Protein AF-A0A956Z2C8-F1 (afdb_monomer)

Solvent-accessible surface area (backbone atoms only — not comparable to full-atom values): 9115 Å² total; per-residue (Å²): 106,68,45,38,51,42,49,76,73,67,53,80,73,88,39,75,45,80,40,77,69,93,80,83,68,52,73,68,60,51,41,75,34,57,30,78,44,77,46,60,52,92,66,58,71,70,61,55,52,52,53,48,28,70,75,67,70,53,80,81,80,63,79,76,74,70,90,76,84,80,88,79,87,82,64,72,99,59,78,72,42,76,71,57,69,71,58,48,50,51,48,44,52,26,51,75,71,65,38,58,71,62,33,51,54,50,41,53,50,46,40,75,73,39,69,64,31,41,67,43,41,51,53,55,45,56,35,54,80,68,64,36,56,70,59,49,48,50,54,62,57,70,66,65,74,83,131

Secondary structure (DSSP, 8-state):
-HHHHHHHTT--S--EEEE--SSS--HHHHHTTT-SEEEESS--HHHHHHHHHHHHT------------S----S-SS--PPPPHHHHHHHHHHHHHT-HHHHHHHHHHHHHH-GGGHHHHHHHHHHHHTT-HHHHHHHHHHT----

Sequence (147 aa):
RVCRTLREEGIGTPILMLTAKQGEYDEAEALDTGADDFLSKPFRQEELLKLLRARLGLELVYASNAAGSPASDNAPDGEIVVPPGAELAILRELAQRGDLRNLLAQVERLERADERYTTFTARLRDLAERFQLKKINELLAGVSSPS

Nearest PDB structures (foldseek):
  8gc6-assembly1_A  TM=7.572E-01  e=2.238E-02  Pseudomonas aeruginosa
  1dbw-assembly2_B  TM=7.645E-01  e=2.345E-01  Sinorhizobium meliloti
  1ys7-assembly1_B  TM=7.181E-01  e=3.123E-01  Mycobacterium tuberculosis
  5u8m-assembly1_B  TM=7.140E-01  e=2.191E+00  Streptococcus pneumoniae Hungary19A-6
  4l4u-assembly1_A-2  TM=4.202E-01  e=8.273E-01  Aquifex aeolicus VF5

Radius of gyration: 21.38 Å; Cα contacts (8 Å, |Δi|>4): 116; chains: 1; bounding box: 46×37×56 Å

Mean predicted aligned error: 16.33 Å

pLDDT: mean 74.55, std 16.69, range [30.34, 92.81]

Foldseek 3Di:
DVLQVCVVVVNPDAAEAEEADPPDQDQVNVVVSNHPYYDYPPDDPVVVVVVCCVRVVDDPPDVDPDPDDDDDDPQPPADQDDDDPVLLVVLLVCLVVLVLVVNLVSLVVVCVVDVSNVSVSVVLVVCSVVSVSVVNNVSSVVCPDDD

Structure (mmCIF, N/CA/C/O backbone):
data_AF-A0A956Z2C8-F1
#
_entry.id   AF-A0A956Z2C8-F1
#
loop_
_atom_site.group_PDB
_atom_site.id
_atom_site.type_symbol
_atom_site.label_atom_id
_ato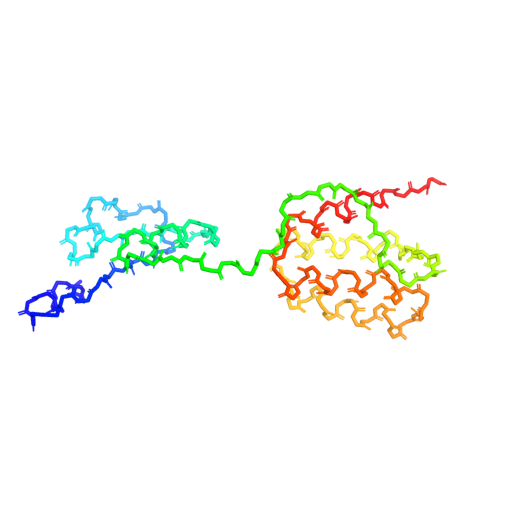m_site.label_alt_id
_atom_site.label_comp_id
_atom_site.label_asym_id
_atom_site.label_entity_id
_atom_site.label_seq_id
_atom_site.pdbx_PDB_ins_code
_atom_site.Cartn_x
_atom_site.Cartn_y
_atom_site.Cartn_z
_atom_site.occupancy
_atom_site.B_iso_or_equiv
_atom_site.auth_seq_id
_atom_site.auth_comp_id
_atom_site.auth_asym_id
_atom_site.auth_atom_id
_atom_site.pdbx_PDB_model_num
ATOM 1 N N . ARG A 1 1 ? -4.205 12.972 24.328 1.00 70.38 1 ARG A N 1
ATOM 2 C CA . ARG A 1 1 ? -5.425 13.657 24.838 1.00 70.38 1 ARG A CA 1
ATOM 3 C C . ARG A 1 1 ? -6.655 13.377 23.975 1.00 70.38 1 ARG A C 1
ATOM 5 O O . ARG A 1 1 ? -7.690 13.143 24.563 1.00 70.38 1 ARG A O 1
ATOM 12 N N . VAL A 1 2 ? -6.542 13.311 22.640 1.00 83.25 2 VAL A N 1
ATOM 13 C CA . VAL A 1 2 ? -7.683 13.036 21.737 1.00 83.25 2 VAL A CA 1
ATOM 14 C C . VAL A 1 2 ? -8.455 11.754 22.092 1.00 83.25 2 VAL A C 1
ATOM 16 O O . VAL A 1 2 ? -9.651 11.841 22.328 1.00 83.25 2 VAL A O 1
ATOM 19 N N . CYS A 1 3 ? -7.798 10.590 22.196 1.00 85.81 3 CYS A N 1
ATOM 20 C CA . CYS A 1 3 ? -8.502 9.322 22.459 1.00 85.81 3 CYS A CA 1
ATOM 21 C C . CYS A 1 3 ? -9.278 9.354 23.785 1.00 85.81 3 CYS A C 1
ATOM 23 O O . CYS A 1 3 ? -10.449 8.997 23.828 1.00 85.81 3 CYS A O 1
ATOM 25 N N . ARG A 1 4 ? -8.646 9.868 24.846 1.00 86.00 4 ARG A N 1
ATOM 26 C CA . ARG A 1 4 ? -9.269 10.045 26.161 1.00 86.00 4 ARG A CA 1
ATOM 27 C C . ARG A 1 4 ? -10.527 10.907 26.093 1.00 86.00 4 ARG A C 1
ATOM 29 O O . ARG A 1 4 ? -11.551 10.489 26.611 1.00 86.00 4 ARG A O 1
ATOM 36 N N . THR A 1 5 ? -10.467 12.051 25.413 1.00 88.81 5 THR A N 1
ATOM 37 C CA . THR A 1 5 ? -11.633 12.929 25.239 1.00 88.81 5 THR A CA 1
ATOM 38 C C . THR A 1 5 ? -12.766 12.219 24.499 1.00 88.81 5 THR A C 1
ATOM 40 O O . THR A 1 5 ? -13.900 12.263 24.955 1.00 88.81 5 THR A O 1
ATOM 43 N N . LEU A 1 6 ? -12.467 11.474 23.427 1.00 88.62 6 LEU A N 1
ATOM 44 C CA . LEU A 1 6 ? -13.485 10.692 22.713 1.00 88.62 6 LEU A CA 1
ATOM 45 C C . LEU A 1 6 ? -14.156 9.651 23.629 1.00 88.62 6 LEU A C 1
ATOM 47 O O . LEU A 1 6 ? -15.364 9.438 23.553 1.00 88.62 6 LEU A O 1
ATOM 51 N N . ARG A 1 7 ? -13.389 9.014 24.523 1.00 88.56 7 ARG A N 1
ATOM 52 C CA . ARG A 1 7 ? -13.929 8.057 25.502 1.00 88.56 7 ARG A CA 1
ATOM 53 C C . ARG A 1 7 ? -14.770 8.740 26.580 1.00 88.56 7 ARG A C 1
ATOM 55 O O . ARG A 1 7 ? -15.822 8.217 26.931 1.00 88.56 7 ARG A O 1
ATOM 62 N N . GLU A 1 8 ? -14.350 9.907 27.065 1.00 89.44 8 GLU A N 1
ATOM 63 C CA . GLU A 1 8 ? -15.126 10.738 27.999 1.00 89.44 8 GLU A CA 1
ATOM 64 C C . GLU A 1 8 ? -16.457 11.208 27.380 1.00 89.44 8 GLU A C 1
ATOM 66 O O . GLU A 1 8 ? -17.466 11.284 28.077 1.00 89.44 8 GLU A O 1
ATOM 71 N N . GLU A 1 9 ? -16.491 11.436 26.065 1.00 92.81 9 GLU A N 1
ATOM 72 C CA . GLU A 1 9 ? -17.702 11.750 25.288 1.00 92.81 9 GLU A CA 1
ATOM 73 C C . GLU A 1 9 ? -18.590 10.520 24.998 1.00 92.81 9 GLU A C 1
ATOM 75 O O . GLU A 1 9 ? -19.618 10.634 24.331 1.00 92.81 9 GLU A O 1
ATOM 80 N N . GLY A 1 10 ? -18.226 9.333 25.497 1.00 89.81 10 GLY A N 1
ATOM 81 C CA . GLY A 1 10 ? -18.999 8.100 25.322 1.00 89.81 10 GLY A CA 1
ATOM 82 C C . GLY A 1 10 ? -18.885 7.474 23.929 1.00 89.81 10 GLY A C 1
ATOM 83 O O . GLY A 1 10 ? -19.667 6.586 23.584 1.00 89.81 10 GLY A O 1
ATOM 84 N N . ILE A 1 11 ? -17.917 7.899 23.112 1.00 90.50 11 ILE A N 1
ATOM 85 C CA . ILE A 1 11 ? -17.685 7.319 21.788 1.00 90.50 11 ILE A CA 1
ATOM 86 C C . ILE A 1 11 ? -17.022 5.955 21.978 1.00 90.50 11 ILE A C 1
ATOM 88 O O . ILE A 1 11 ? -15.895 5.871 22.459 1.00 90.50 11 ILE A O 1
ATOM 92 N N . GLY A 1 12 ? -17.715 4.884 21.584 1.00 85.12 12 GLY A N 1
ATOM 93 C CA . GLY A 1 12 ? -17.245 3.493 21.693 1.00 85.12 12 GLY A CA 1
ATOM 94 C C . GLY A 1 12 ? -16.535 2.948 20.450 1.00 85.12 12 GLY A C 1
ATOM 95 O O . GLY A 1 12 ? -16.134 1.789 20.435 1.00 85.12 12 GLY A O 1
ATOM 96 N N . THR A 1 13 ? -16.385 3.751 19.395 1.00 89.31 13 THR A N 1
ATOM 97 C CA . THR A 1 13 ? -15.722 3.325 18.153 1.00 89.31 13 THR A CA 1
ATOM 98 C C . THR A 1 13 ? -14.277 2.892 18.433 1.00 89.31 13 THR A C 1
ATOM 100 O O . THR A 1 13 ? -13.581 3.620 19.150 1.00 89.31 13 THR A O 1
ATOM 103 N N . PRO A 1 14 ? -13.793 1.760 17.886 1.00 88.62 14 PRO A N 1
ATOM 104 C CA . PRO A 1 14 ? -12.403 1.340 18.055 1.00 88.62 14 PRO A CA 1
ATOM 105 C C . PRO A 1 14 ? -11.404 2.380 17.529 1.00 88.62 14 PRO A C 1
ATOM 107 O O . PRO A 1 14 ? -11.588 2.936 16.446 1.00 88.62 14 PRO A O 1
ATOM 110 N N . ILE A 1 15 ? -10.343 2.640 18.291 1.00 88.81 15 ILE A N 1
ATOM 111 C CA . ILE A 1 15 ? -9.302 3.628 17.999 1.00 88.81 15 ILE A CA 1
ATOM 112 C C . ILE A 1 15 ? -7.960 2.905 17.859 1.00 88.81 15 ILE A C 1
ATOM 114 O O . ILE A 1 15 ? -7.421 2.386 18.834 1.00 88.81 15 ILE A O 1
ATOM 118 N N . LEU A 1 16 ? -7.393 2.935 16.653 1.00 88.44 16 LEU A N 1
ATOM 119 C CA . LEU A 1 16 ? -6.024 2.501 16.372 1.00 88.44 16 LEU A CA 1
ATOM 120 C C . LEU A 1 16 ? -5.115 3.726 16.238 1.00 88.44 16 LEU A C 1
ATOM 122 O O . LEU A 1 16 ? -5.365 4.601 15.406 1.00 88.44 16 LEU A O 1
ATOM 126 N N . MET A 1 17 ? -4.034 3.778 17.012 1.00 86.44 17 MET A N 1
ATOM 127 C CA . MET A 1 17 ? -3.047 4.854 16.924 1.00 86.44 17 MET A CA 1
ATOM 128 C C . MET A 1 17 ? -1.872 4.467 16.013 1.00 86.44 17 MET A C 1
ATOM 130 O O . MET A 1 17 ? -1.250 3.427 16.202 1.00 86.44 17 MET A O 1
ATOM 134 N N . LEU A 1 18 ? -1.531 5.337 15.050 1.00 85.06 18 LEU A N 1
ATOM 135 C CA . LEU A 1 18 ? -0.366 5.182 14.168 1.00 85.06 18 LEU A CA 1
ATOM 136 C C . LEU A 1 18 ? 0.751 6.159 14.559 1.00 85.06 18 LEU A C 1
ATOM 138 O O . LEU A 1 18 ? 0.588 7.371 14.400 1.00 85.06 18 LEU A O 1
ATOM 142 N N . THR A 1 19 ? 1.911 5.665 14.997 1.00 73.12 19 THR A N 1
ATOM 143 C CA . THR A 1 19 ? 3.057 6.524 15.372 1.00 73.12 19 THR A CA 1
ATOM 144 C C . THR A 1 19 ? 4.179 6.489 14.336 1.00 73.12 19 THR A C 1
ATOM 146 O O . THR A 1 19 ? 4.352 5.495 13.650 1.00 73.12 19 THR A O 1
ATOM 149 N N . ALA A 1 20 ? 4.974 7.554 14.211 1.00 70.62 20 ALA A N 1
ATOM 150 C CA . ALA A 1 20 ? 6.261 7.536 13.492 1.00 70.62 20 ALA A CA 1
ATOM 151 C C . ALA A 1 20 ? 7.476 7.556 14.438 1.00 70.62 20 ALA A C 1
ATOM 153 O O . ALA A 1 20 ? 8.614 7.526 13.978 1.00 70.62 20 ALA A O 1
ATOM 154 N N . LYS A 1 21 ? 7.247 7.675 15.751 1.00 58.41 21 LYS A N 1
ATOM 155 C CA . LYS A 1 21 ? 8.298 7.913 16.741 1.00 58.41 21 LYS A CA 1
ATOM 156 C C . LYS A 1 21 ? 8.653 6.583 17.403 1.00 58.41 21 LYS A C 1
ATOM 158 O O . LYS A 1 21 ? 7.836 6.041 18.136 1.00 58.41 21 LYS A O 1
ATOM 163 N N . GLN A 1 22 ? 9.854 6.068 17.139 1.00 56.06 22 GLN A N 1
ATOM 164 C CA . GLN A 1 22 ? 10.331 4.793 17.699 1.00 56.06 22 GLN A CA 1
ATOM 165 C C . GLN A 1 22 ? 10.869 4.893 19.141 1.00 56.06 22 GLN A C 1
ATOM 167 O O . GLN A 1 22 ? 11.344 3.895 19.662 1.00 56.06 22 GLN A O 1
ATOM 172 N N . GLY A 1 23 ? 10.844 6.071 19.783 1.00 54.88 23 GLY A N 1
ATOM 173 C CA . GLY A 1 23 ? 11.733 6.321 20.927 1.00 54.88 23 GLY A CA 1
ATOM 174 C C . GLY A 1 23 ? 11.164 6.928 22.208 1.00 54.88 23 GLY A C 1
ATOM 175 O O . GLY A 1 23 ? 11.961 7.139 23.108 1.00 54.88 23 GLY A O 1
ATOM 176 N N . GLU A 1 24 ? 9.870 7.240 22.338 1.00 50.22 24 GLU A N 1
ATOM 177 C CA . GLU A 1 24 ? 9.389 7.912 23.574 1.00 50.22 24 GLU A CA 1
ATOM 178 C C . GLU A 1 24 ? 7.970 7.566 24.038 1.00 50.22 24 GLU A C 1
ATOM 180 O O . GLU A 1 24 ? 7.597 7.994 25.118 1.00 50.22 24 GLU A O 1
ATOM 185 N N . TYR A 1 25 ? 7.182 6.815 23.268 1.00 56.50 25 TYR A N 1
ATOM 186 C CA . TYR A 1 25 ? 5.886 6.321 23.737 1.00 56.50 25 TYR A CA 1
ATOM 187 C C . TYR A 1 25 ? 5.978 4.809 23.812 1.00 56.50 25 TYR A C 1
ATOM 189 O O . TYR A 1 25 ? 6.034 4.149 22.771 1.00 56.50 25 TYR A O 1
ATOM 197 N N . ASP A 1 26 ? 6.049 4.288 25.032 1.00 62.44 26 ASP A N 1
ATOM 198 C CA . ASP A 1 26 ? 5.956 2.853 25.254 1.00 62.44 26 ASP A CA 1
ATOM 199 C C . ASP A 1 26 ? 4.537 2.388 24.889 1.00 62.44 26 ASP A C 1
ATOM 201 O O . ASP A 1 26 ? 3.572 3.152 25.008 1.00 62.44 26 ASP A O 1
ATOM 205 N N . GLU A 1 27 ? 4.385 1.150 24.423 1.00 61.50 27 GLU A N 1
ATOM 206 C CA . GLU A 1 27 ? 3.086 0.608 23.986 1.00 61.50 27 GLU A CA 1
ATOM 207 C C . GLU A 1 27 ? 2.029 0.729 25.100 1.00 61.50 27 GLU A C 1
ATOM 209 O O . GLU A 1 27 ? 0.874 1.078 24.847 1.00 61.50 27 GLU A O 1
ATOM 214 N N . ALA A 1 28 ? 2.464 0.570 26.352 1.00 62.59 28 ALA A N 1
ATOM 215 C CA . ALA A 1 28 ? 1.657 0.791 27.546 1.00 62.59 28 ALA A CA 1
ATOM 216 C C . ALA A 1 28 ? 1.149 2.242 27.675 1.00 62.59 28 ALA A C 1
ATOM 218 O O . ALA A 1 28 ? -0.031 2.465 27.939 1.00 62.59 28 ALA A O 1
ATOM 219 N N . GLU A 1 29 ? 2.001 3.239 27.424 1.00 66.06 29 GLU A N 1
ATOM 220 C CA . GLU A 1 29 ? 1.630 4.654 27.537 1.00 66.06 29 GLU A CA 1
ATOM 221 C C . GLU A 1 29 ? 0.680 5.082 26.408 1.00 66.06 29 GLU A C 1
ATOM 223 O O . GLU A 1 29 ? -0.198 5.928 26.600 1.00 66.06 29 GLU A O 1
ATOM 228 N N . ALA A 1 30 ? 0.813 4.472 25.226 1.00 63.75 30 ALA A N 1
ATOM 229 C CA . ALA A 1 30 ? -0.110 4.686 24.120 1.00 63.75 30 ALA A CA 1
ATOM 230 C C . ALA A 1 30 ? -1.512 4.124 24.410 1.00 63.75 30 ALA A C 1
ATOM 232 O O . ALA A 1 30 ? -2.509 4.788 24.105 1.00 63.75 30 ALA A O 1
ATOM 233 N N . LEU A 1 31 ? -1.605 2.952 25.041 1.00 65.44 31 LEU A N 1
ATOM 234 C CA . LEU A 1 31 ? -2.877 2.350 25.459 1.00 65.44 31 LEU A CA 1
ATOM 235 C C . LEU A 1 31 ? -3.543 3.150 26.593 1.00 65.44 31 LEU A C 1
ATOM 237 O O . LEU A 1 31 ? -4.745 3.418 26.531 1.00 65.44 31 LEU A O 1
ATOM 241 N N . ASP A 1 32 ? -2.760 3.684 27.535 1.00 72.44 32 ASP A N 1
ATOM 242 C CA . ASP A 1 32 ? -3.233 4.588 28.602 1.00 72.44 32 ASP A CA 1
ATOM 243 C C . ASP A 1 32 ? -3.836 5.910 28.078 1.00 72.44 32 ASP A C 1
ATOM 245 O O . ASP A 1 32 ? -4.485 6.679 28.808 1.00 72.44 32 ASP A O 1
ATOM 249 N N . THR A 1 33 ? -3.668 6.211 26.784 1.00 74.00 33 THR A N 1
ATOM 250 C CA . THR A 1 33 ? -4.352 7.348 26.160 1.00 74.00 33 THR A CA 1
ATOM 251 C C . THR A 1 33 ? -5.833 7.097 25.887 1.00 74.00 33 THR A C 1
ATOM 253 O O . THR A 1 33 ? -6.537 8.073 25.623 1.00 74.00 33 THR A O 1
ATOM 256 N N . GLY A 1 34 ? -6.315 5.852 25.977 1.00 79.19 34 GLY A N 1
ATOM 257 C CA . GLY A 1 34 ? -7.677 5.442 25.612 1.00 79.19 34 GLY A CA 1
ATOM 258 C C . GLY A 1 34 ? -7.803 4.901 24.183 1.00 79.19 34 GLY A C 1
ATOM 259 O O . GLY A 1 34 ? -8.917 4.811 23.666 1.00 79.19 34 GLY A O 1
ATOM 260 N N . ALA A 1 35 ? -6.676 4.598 23.532 1.00 84.81 35 ALA A N 1
ATOM 261 C CA . ALA A 1 35 ? -6.647 3.851 22.277 1.00 84.81 35 ALA A CA 1
ATOM 262 C C . ALA A 1 35 ? -6.799 2.347 22.550 1.00 84.81 35 ALA A C 1
ATOM 264 O O . ALA A 1 35 ? -6.390 1.864 23.602 1.00 84.81 35 ALA A O 1
ATOM 265 N N . ASP A 1 36 ? -7.371 1.611 21.600 1.00 84.88 36 ASP A N 1
ATOM 266 C CA . ASP A 1 36 ? -7.529 0.159 21.717 1.00 84.88 36 ASP A CA 1
ATOM 267 C C . ASP A 1 36 ? -6.280 -0.586 21.256 1.00 84.88 36 ASP A C 1
ATOM 269 O O . ASP A 1 36 ? -5.956 -1.627 21.818 1.00 84.88 36 ASP A O 1
ATOM 273 N N . ASP A 1 37 ? -5.593 -0.053 20.244 1.00 85.56 37 ASP A N 1
ATOM 274 C CA . ASP A 1 37 ? -4.385 -0.634 19.667 1.00 85.56 37 ASP A CA 1
ATOM 275 C C . ASP A 1 37 ? -3.393 0.449 19.232 1.00 85.56 37 ASP A C 1
ATOM 277 O O . ASP A 1 37 ? -3.736 1.622 19.020 1.00 85.56 37 ASP A O 1
ATOM 281 N N . PHE A 1 38 ? -2.159 0.011 19.008 1.00 85.06 38 PHE A N 1
ATOM 282 C CA . PHE A 1 38 ? -1.051 0.836 18.564 1.00 85.06 38 PHE A CA 1
ATOM 283 C C . PHE A 1 38 ? -0.290 0.163 17.420 1.00 85.06 38 PHE A C 1
ATOM 285 O O . PHE A 1 38 ? -0.105 -1.051 17.412 1.00 85.06 38 PHE A O 1
ATOM 292 N N . LEU A 1 39 ? 0.165 0.949 16.442 1.00 84.94 39 LEU A N 1
ATOM 293 C CA . LEU A 1 39 ? 0.986 0.455 15.340 1.00 84.94 39 LEU A CA 1
ATOM 294 C C . LEU A 1 39 ? 2.044 1.493 14.942 1.00 84.94 39 LEU A C 1
ATOM 296 O O . LEU A 1 39 ? 1.746 2.658 14.657 1.00 84.94 39 LEU A O 1
ATOM 300 N N . SER A 1 40 ? 3.306 1.074 14.927 1.00 82.38 40 SER A N 1
ATOM 301 C CA . SER A 1 40 ? 4.441 1.933 14.595 1.00 82.38 40 SER A CA 1
ATOM 302 C C . SER A 1 40 ? 4.703 1.977 13.092 1.00 82.38 40 SER A C 1
ATOM 304 O O . SER A 1 40 ? 4.531 1.001 12.372 1.00 82.38 40 SER 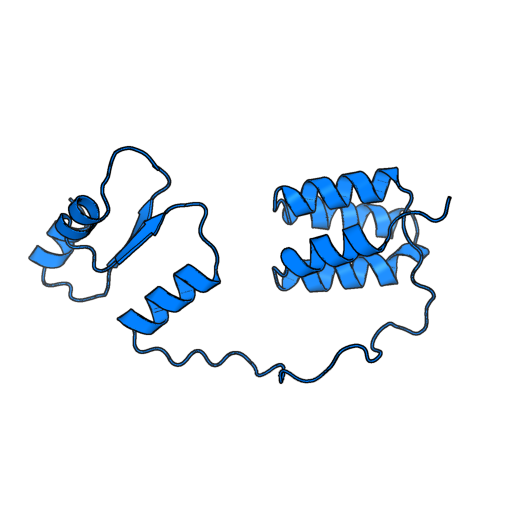A O 1
ATOM 306 N N . LYS A 1 41 ? 5.116 3.139 12.588 1.00 80.12 41 LYS A N 1
ATOM 307 C CA . LYS A 1 41 ? 5.546 3.322 11.202 1.00 80.12 41 LYS A CA 1
ATOM 308 C C . LYS A 1 41 ? 7.064 3.143 11.088 1.00 80.12 41 LYS A C 1
ATOM 310 O O . LYS A 1 41 ? 7.790 3.636 11.955 1.00 80.12 41 LYS A O 1
ATOM 315 N N . PRO A 1 42 ? 7.542 2.553 9.979 1.00 81.12 42 PRO A N 1
ATOM 316 C CA . PRO A 1 42 ? 6.745 1.948 8.904 1.00 81.12 42 PRO A CA 1
ATOM 317 C C . PRO A 1 42 ? 6.151 0.590 9.331 1.00 81.12 42 PRO A C 1
ATOM 319 O O . PRO A 1 42 ? 6.862 -0.224 9.907 1.00 81.12 42 PRO A O 1
ATOM 322 N N . PHE A 1 43 ? 4.873 0.344 9.020 1.00 77.69 43 PHE A N 1
ATOM 323 C CA . PHE A 1 43 ? 4.202 -0.941 9.276 1.00 77.69 43 PHE A CA 1
ATOM 324 C C . PHE A 1 43 ? 3.934 -1.700 7.981 1.00 77.69 43 PHE A C 1
ATOM 326 O O . PHE A 1 43 ? 3.823 -1.108 6.902 1.00 77.69 43 PHE A O 1
ATOM 333 N N . ARG A 1 44 ? 3.755 -3.019 8.091 1.00 77.69 44 ARG A N 1
ATOM 334 C CA . ARG A 1 44 ? 3.288 -3.839 6.966 1.00 77.69 44 ARG A CA 1
ATOM 335 C C . ARG A 1 44 ? 1.765 -3.798 6.871 1.00 77.69 44 ARG A C 1
ATOM 337 O O . ARG A 1 44 ? 1.068 -3.845 7.880 1.00 77.69 44 ARG A O 1
ATOM 344 N N . GLN A 1 45 ? 1.224 -3.811 5.652 1.00 77.50 45 GLN A N 1
ATOM 345 C CA . GLN A 1 45 ? -0.229 -3.860 5.423 1.00 77.50 45 GLN A CA 1
ATOM 346 C C . GLN A 1 45 ? -0.904 -5.033 6.158 1.00 77.50 45 GLN A C 1
ATOM 348 O O . GLN A 1 45 ? -1.985 -4.879 6.717 1.00 77.50 45 GLN A O 1
ATOM 353 N N . GLU A 1 46 ? -0.250 -6.196 6.197 1.00 73.31 46 GLU A N 1
ATOM 354 C CA . GLU A 1 46 ? -0.737 -7.383 6.909 1.00 73.31 46 GLU A CA 1
ATOM 355 C C . GLU A 1 46 ? -0.925 -7.147 8.416 1.00 73.31 46 GLU A C 1
ATOM 357 O O . GLU A 1 46 ? -1.837 -7.716 9.011 1.00 73.31 46 GLU A O 1
ATOM 362 N N . GLU A 1 47 ? -0.082 -6.320 9.040 1.00 80.00 47 GLU A N 1
ATOM 363 C CA . GLU A 1 47 ? -0.157 -6.002 10.473 1.00 80.00 47 GLU A CA 1
ATOM 364 C C . GLU A 1 47 ? -1.366 -5.113 10.761 1.00 80.00 47 GLU A C 1
ATOM 366 O O . GLU A 1 47 ? -2.162 -5.421 11.647 1.00 80.00 47 GLU A O 1
ATOM 371 N N . LEU A 1 48 ? -1.579 -4.086 9.933 1.00 85.38 48 LEU A N 1
ATOM 372 C CA . LEU A 1 48 ? -2.770 -3.243 10.009 1.00 85.38 48 LEU A CA 1
ATOM 373 C C . LEU A 1 48 ? -4.054 -4.066 9.826 1.00 85.38 48 LEU A C 1
ATOM 375 O O . LEU A 1 48 ? -4.994 -3.947 10.609 1.00 85.38 48 LEU A O 1
ATOM 379 N N . LEU A 1 49 ? -4.094 -4.936 8.813 1.00 83.88 49 LEU A N 1
ATOM 380 C CA . LEU A 1 49 ? -5.268 -5.764 8.535 1.00 83.88 49 LEU A CA 1
ATOM 381 C C . LEU A 1 49 ? -5.577 -6.740 9.679 1.00 83.88 49 LEU A C 1
ATOM 383 O O . LEU A 1 49 ? -6.748 -6.980 9.964 1.00 83.88 49 LEU A O 1
ATOM 387 N N . LYS A 1 50 ? -4.561 -7.282 10.363 1.00 81.75 50 LYS A N 1
ATOM 388 C CA . LYS A 1 50 ? -4.765 -8.129 11.551 1.00 81.75 50 LYS A CA 1
ATOM 389 C C . LYS A 1 50 ? -5.455 -7.366 12.683 1.00 81.75 50 LYS A C 1
ATOM 391 O O . LYS A 1 50 ? -6.416 -7.891 13.243 1.00 81.75 50 LYS A O 1
ATOM 396 N N . LEU A 1 51 ? -5.015 -6.141 12.972 1.00 86.25 51 LEU A N 1
ATOM 397 C CA . LEU A 1 51 ? -5.613 -5.295 14.013 1.00 86.25 51 LEU A CA 1
ATOM 398 C C . LEU A 1 51 ? -7.067 -4.941 13.681 1.00 86.25 51 LEU A C 1
ATOM 400 O O . LEU A 1 51 ? -7.961 -5.116 14.509 1.00 86.25 51 LEU A O 1
ATOM 404 N N . LEU A 1 52 ? -7.334 -4.551 12.431 1.00 86.50 52 LEU A N 1
ATOM 405 C CA . LEU A 1 52 ? -8.695 -4.250 11.979 1.00 86.50 52 LEU A CA 1
ATOM 406 C C . LEU A 1 52 ? -9.629 -5.460 12.108 1.00 86.50 52 LEU A C 1
ATOM 408 O O . LEU A 1 52 ? -10.746 -5.314 12.599 1.00 86.50 52 LEU A O 1
ATOM 412 N N . ARG A 1 53 ? -9.178 -6.663 11.727 1.00 83.25 53 ARG A N 1
ATOM 413 C CA . ARG A 1 53 ? -9.963 -7.898 11.908 1.00 83.25 53 ARG A CA 1
ATOM 414 C C . ARG A 1 53 ? -10.297 -8.153 13.369 1.00 83.25 53 ARG A C 1
ATOM 416 O O . ARG A 1 53 ? -11.443 -8.469 13.672 1.00 83.25 53 ARG A O 1
ATOM 423 N N . ALA A 1 54 ? -9.305 -8.022 14.246 1.00 83.62 54 ALA A N 1
ATOM 424 C CA . ALA A 1 54 ? -9.471 -8.285 15.668 1.00 83.62 54 ALA A CA 1
ATOM 425 C C . ALA A 1 54 ? -10.483 -7.325 16.315 1.00 83.62 54 ALA A C 1
ATOM 427 O O . ALA A 1 54 ? -11.308 -7.764 17.111 1.00 83.62 54 ALA A O 1
ATOM 428 N N . ARG A 1 55 ? -10.462 -6.035 15.949 1.00 84.94 55 ARG A N 1
ATOM 429 C CA . ARG A 1 55 ? -11.312 -5.011 16.583 1.00 84.94 55 ARG A CA 1
ATOM 430 C C . ARG A 1 55 ? -12.693 -4.849 15.982 1.00 84.94 55 ARG A C 1
ATOM 432 O O . ARG A 1 55 ? -13.624 -4.500 16.698 1.00 84.94 55 ARG A O 1
ATOM 439 N N . LEU A 1 56 ? -12.827 -5.072 14.682 1.00 83.81 56 LEU A N 1
ATOM 440 C CA . LEU A 1 56 ? -14.087 -4.867 13.972 1.00 83.81 56 LEU A CA 1
ATOM 441 C C . LEU A 1 56 ? -14.824 -6.185 13.698 1.00 83.81 56 LEU A C 1
ATOM 443 O O . LEU A 1 56 ? -15.903 -6.163 13.115 1.00 83.81 56 LEU A O 1
ATOM 447 N N . GLY A 1 57 ? -14.249 -7.330 14.089 1.00 79.56 57 GLY A N 1
ATOM 448 C CA . GLY A 1 57 ? -14.827 -8.649 13.816 1.00 79.56 57 GLY A CA 1
ATOM 449 C C . GLY A 1 57 ? -14.964 -8.931 12.319 1.00 79.56 57 GLY A C 1
ATOM 450 O O . GLY A 1 57 ? -15.878 -9.638 11.904 1.00 79.56 57 GLY A O 1
ATOM 451 N N . LEU A 1 58 ? -14.098 -8.333 11.496 1.00 75.62 58 LEU A N 1
ATOM 452 C CA . LEU A 1 58 ? -14.225 -8.393 10.043 1.00 75.62 58 LEU A CA 1
ATOM 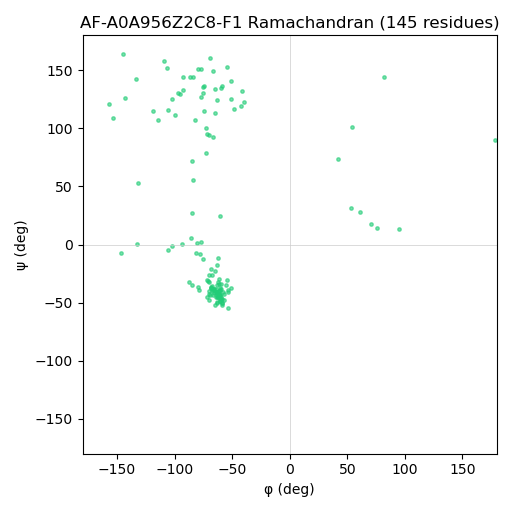453 C C . LEU A 1 58 ? -13.797 -9.756 9.505 1.00 75.62 58 LEU A C 1
ATOM 455 O O . LEU A 1 58 ? -12.677 -10.225 9.742 1.00 75.62 58 LEU A O 1
ATOM 459 N N . GLU A 1 59 ? -14.653 -10.327 8.665 1.00 63.94 59 GLU A N 1
ATOM 460 C CA . GLU A 1 59 ? -14.255 -11.348 7.711 1.00 63.94 59 GLU A CA 1
ATOM 461 C C . GLU A 1 59 ? -13.666 -10.650 6.482 1.00 63.94 59 GLU A C 1
ATOM 463 O O . GLU A 1 59 ? -14.366 -9.998 5.706 1.00 63.94 59 GLU A O 1
ATOM 468 N N . LEU A 1 60 ? -12.344 -10.735 6.318 1.00 55.50 60 LEU A N 1
ATOM 469 C CA . LEU A 1 60 ? -11.714 -10.251 5.097 1.00 55.50 60 LEU A CA 1
ATOM 470 C C . LEU A 1 60 ? -12.035 -11.226 3.970 1.00 55.50 60 LEU A C 1
ATOM 472 O O . LEU A 1 60 ? -11.382 -12.261 3.827 1.00 55.50 60 LEU A O 1
ATOM 476 N N . VAL A 1 61 ? -13.014 -10.854 3.151 1.00 57.09 61 VAL A N 1
ATOM 477 C CA . VAL A 1 61 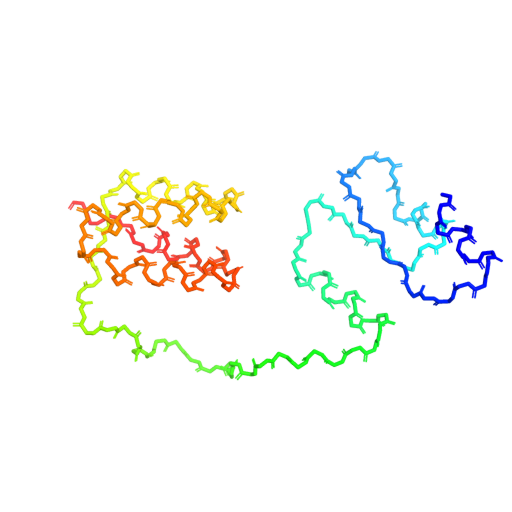? -13.228 -11.449 1.834 1.00 57.09 61 VAL A CA 1
ATOM 478 C C . VAL A 1 61 ? -12.116 -10.939 0.928 1.00 57.09 61 VAL A C 1
ATOM 480 O O . VAL A 1 61 ? -12.269 -9.999 0.150 1.00 57.09 61 VAL A O 1
ATOM 483 N N . TYR A 1 62 ? -10.942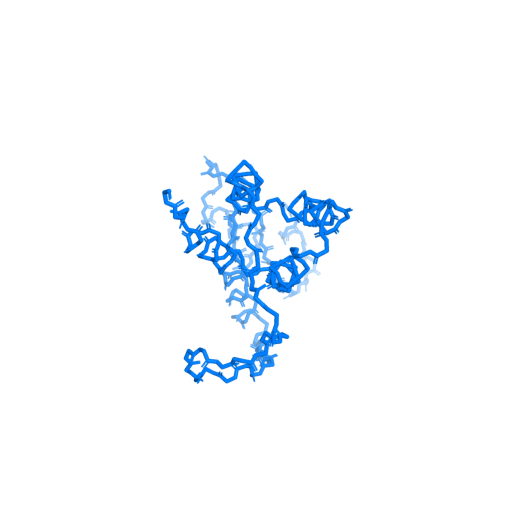 -11.543 1.061 1.00 43.88 62 TYR A N 1
ATOM 484 C CA . TYR A 1 62 ? -9.981 -11.493 -0.022 1.00 43.88 62 TYR A CA 1
ATOM 485 C C . TYR A 1 62 ? -10.642 -12.211 -1.193 1.00 43.88 62 TYR A C 1
ATOM 487 O O . TYR A 1 62 ? -11.064 -13.358 -1.031 1.00 43.88 62 TYR A O 1
ATOM 495 N N . ALA A 1 63 ? -10.754 -11.559 -2.355 1.00 40.25 63 ALA A N 1
ATOM 496 C CA . ALA A 1 63 ? -11.030 -12.292 -3.582 1.00 40.25 63 ALA A CA 1
ATOM 497 C C . ALA A 1 63 ? -10.050 -13.465 -3.603 1.00 40.25 63 ALA A C 1
ATOM 499 O O . ALA A 1 63 ? -8.834 -13.255 -3.531 1.00 40.25 63 ALA A O 1
ATOM 500 N N . SER A 1 64 ? -10.576 -14.689 -3.567 1.00 34.06 64 SER A N 1
ATOM 501 C CA . SER A 1 64 ? -9.737 -15.869 -3.541 1.00 34.06 64 SER A CA 1
ATOM 502 C C . SER A 1 64 ? -9.014 -15.934 -4.880 1.00 34.06 64 SER A C 1
ATOM 504 O O . SER A 1 64 ? -9.497 -16.531 -5.838 1.00 34.06 64 SER A O 1
ATOM 506 N N . ASN A 1 65 ? -7.819 -15.365 -4.953 1.00 41.09 65 ASN A N 1
ATOM 507 C CA . ASN A 1 65 ? -6.801 -16.029 -5.732 1.00 41.09 65 ASN A CA 1
ATOM 508 C C . ASN A 1 65 ? -6.451 -17.262 -4.918 1.00 41.09 65 ASN A C 1
ATOM 510 O O . ASN A 1 65 ? -5.702 -17.190 -3.943 1.00 41.09 65 ASN A O 1
ATOM 514 N N . ALA A 1 66 ? -7.118 -18.361 -5.272 1.00 33.19 66 ALA A N 1
ATOM 515 C CA . ALA A 1 66 ? -6.823 -19.686 -4.779 1.00 33.19 66 ALA A CA 1
ATOM 516 C C . ALA A 1 66 ? -5.302 -19.856 -4.695 1.00 33.19 66 ALA A C 1
ATOM 518 O O . ALA A 1 66 ? -4.577 -19.661 -5.672 1.00 33.19 66 ALA A O 1
ATOM 519 N N . ALA A 1 67 ? -4.816 -20.177 -3.502 1.00 37.41 67 ALA A N 1
ATOM 520 C CA . ALA A 1 67 ? -3.466 -20.671 -3.348 1.00 37.41 67 ALA A CA 1
ATOM 521 C C . ALA A 1 67 ? -3.394 -22.028 -4.065 1.00 37.41 67 ALA A C 1
ATOM 523 O O . ALA A 1 67 ? -4.058 -22.977 -3.652 1.00 37.41 67 ALA A O 1
ATOM 524 N N . GLY A 1 68 ? -2.620 -22.104 -5.149 1.00 30.34 68 GLY A N 1
ATOM 525 C CA . GLY A 1 68 ? -2.420 -23.340 -5.900 1.00 30.34 68 GLY A CA 1
ATOM 526 C C . GLY A 1 68 ? -1.523 -23.175 -7.127 1.00 30.34 68 GLY A C 1
ATOM 527 O O . GLY A 1 68 ? -2.022 -22.971 -8.224 1.00 30.34 68 GLY A O 1
ATOM 528 N N . SER A 1 69 ? -0.218 -23.362 -6.910 1.00 33.72 69 SER A N 1
ATOM 529 C CA . SER A 1 69 ? 0.825 -23.731 -7.885 1.00 33.72 69 SER A CA 1
ATOM 530 C C . SER A 1 69 ? 1.481 -22.666 -8.792 1.00 33.72 69 SER A C 1
ATOM 532 O O . SER A 1 69 ? 0.853 -21.689 -9.197 1.00 33.72 69 SER A O 1
ATOM 534 N N . PRO A 1 70 ? 2.800 -22.839 -9.053 1.00 44.00 70 PRO A N 1
ATOM 535 C CA . PRO A 1 70 ? 3.652 -21.897 -9.770 1.00 44.00 70 PRO A CA 1
ATOM 536 C C . PRO A 1 70 ? 3.393 -21.994 -11.273 1.00 44.00 70 PRO A C 1
ATOM 538 O O . PRO A 1 70 ? 3.076 -23.067 -11.762 1.00 44.00 70 PRO A O 1
ATOM 541 N N . ALA A 1 71 ? 3.596 -20.890 -11.991 1.00 48.66 71 ALA A N 1
ATOM 542 C CA . ALA A 1 71 ? 3.669 -20.847 -13.451 1.00 48.66 71 ALA A CA 1
ATOM 543 C C . ALA A 1 71 ? 2.475 -21.470 -14.211 1.00 48.66 71 ALA A C 1
ATOM 545 O O . ALA A 1 71 ? 2.430 -22.664 -14.478 1.00 48.66 71 ALA A O 1
ATOM 546 N N . SER A 1 72 ? 1.576 -20.618 -14.700 1.00 39.69 72 SER A N 1
ATOM 547 C CA . SER A 1 72 ? 1.035 -20.804 -16.049 1.00 39.69 72 SER A CA 1
ATOM 548 C C . SER A 1 72 ? 0.593 -19.456 -16.614 1.00 39.69 72 SER A C 1
ATOM 550 O O . SER A 1 72 ? -0.321 -18.807 -16.108 1.00 39.69 72 SER A O 1
ATOM 552 N N . ASP A 1 73 ? 1.375 -18.994 -17.588 1.00 38.94 73 ASP A N 1
ATOM 553 C CA . ASP A 1 73 ? 0.899 -18.511 -18.884 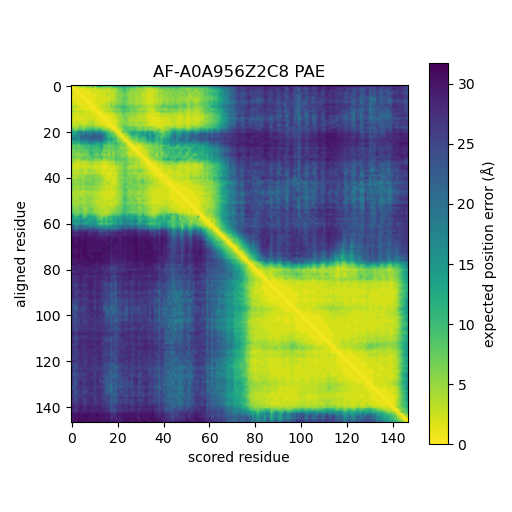1.00 38.94 73 ASP A CA 1
ATOM 554 C C . ASP A 1 73 ? -0.345 -17.632 -18.912 1.00 38.94 73 ASP A C 1
ATOM 556 O O . ASP A 1 73 ? -1.393 -17.998 -19.426 1.00 38.94 73 ASP A O 1
ATOM 560 N N . ASN A 1 74 ? -0.165 -16.389 -18.483 1.00 43.12 74 ASN A N 1
ATOM 561 C CA . ASN A 1 74 ? -0.706 -15.269 -19.251 1.00 43.12 74 ASN A CA 1
ATOM 562 C C . ASN A 1 74 ? 0.389 -14.208 -19.411 1.00 43.12 74 ASN A C 1
ATOM 564 O O . ASN A 1 74 ? 0.233 -13.049 -19.032 1.00 43.12 74 ASN A O 1
ATOM 568 N N . ALA A 1 75 ? 1.557 -14.623 -19.909 1.00 41.78 75 ALA A N 1
ATOM 569 C CA . AL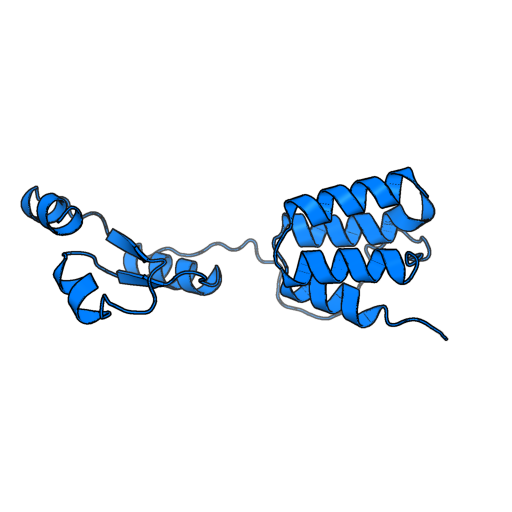A A 1 75 ? 2.324 -13.693 -20.723 1.00 41.78 75 ALA A CA 1
ATOM 570 C C . ALA A 1 75 ? 1.611 -13.648 -22.085 1.00 41.78 75 ALA A C 1
ATOM 572 O O . ALA A 1 75 ? 1.255 -14.716 -22.587 1.00 41.78 75 ALA A O 1
ATOM 573 N N . PRO A 1 76 ? 1.386 -12.477 -22.704 1.00 45.97 76 PRO A N 1
ATOM 574 C CA . PRO A 1 76 ? 1.292 -12.480 -24.156 1.00 45.97 76 PRO A CA 1
ATOM 575 C C . PRO A 1 76 ? 2.536 -13.215 -24.671 1.00 45.97 76 PRO A C 1
ATOM 577 O O . PRO A 1 76 ? 3.607 -13.067 -24.083 1.00 45.97 76 PRO A O 1
ATOM 580 N N . ASP A 1 77 ? 2.368 -14.023 -25.711 1.00 43.59 77 ASP A N 1
ATOM 581 C CA . ASP A 1 77 ? 3.330 -14.948 -26.342 1.00 43.59 77 ASP A CA 1
ATOM 582 C C . ASP A 1 77 ? 4.597 -14.258 -26.921 1.00 43.59 77 ASP A C 1
ATOM 584 O O . ASP A 1 77 ? 5.228 -14.720 -27.866 1.00 43.59 77 ASP A O 1
ATOM 588 N N . GLY A 1 78 ? 4.945 -13.082 -26.398 1.00 51.34 78 GLY A N 1
ATOM 589 C CA . GLY A 1 78 ? 6.103 -12.282 -26.734 1.00 51.34 78 GLY A CA 1
ATOM 590 C C . GLY A 1 78 ? 7.239 -12.531 -25.752 1.00 51.34 78 GLY A C 1
ATOM 591 O O . GLY A 1 78 ? 7.077 -12.453 -24.533 1.00 51.34 78 GLY A O 1
ATOM 592 N N . GLU A 1 79 ? 8.410 -12.790 -26.318 1.00 59.62 79 GLU A N 1
ATOM 593 C CA . GLU A 1 79 ? 9.698 -12.835 -25.641 1.00 59.62 79 GLU A CA 1
ATOM 594 C C . GLU A 1 79 ? 9.826 -11.664 -24.647 1.00 59.62 79 GLU A C 1
ATOM 596 O O . GLU A 1 79 ? 9.715 -10.494 -25.021 1.00 59.62 79 GLU A O 1
ATOM 601 N N . ILE A 1 80 ? 9.990 -11.964 -23.352 1.00 65.75 80 ILE A N 1
ATOM 602 C CA . ILE A 1 80 ? 10.152 -10.927 -22.325 1.00 65.75 80 ILE A CA 1
ATOM 603 C C . ILE A 1 80 ? 11.540 -10.320 -22.507 1.00 65.75 80 ILE A C 1
ATOM 605 O O . ILE A 1 80 ? 12.529 -10.843 -21.994 1.00 65.75 80 ILE A O 1
ATOM 609 N N . VAL A 1 81 ? 11.612 -9.212 -23.241 1.00 71.62 81 VAL A N 1
ATOM 610 C CA . VAL A 1 81 ? 12.857 -8.470 -23.414 1.00 71.62 81 VAL A CA 1
ATOM 611 C C . VAL A 1 81 ? 13.131 -7.665 -22.152 1.00 71.62 81 VAL A C 1
ATOM 613 O O . VAL A 1 81 ? 12.292 -6.914 -21.651 1.00 71.62 81 VAL A O 1
ATOM 616 N N . VAL A 1 82 ? 14.331 -7.853 -21.623 1.00 72.94 82 VAL A N 1
ATOM 617 C CA . VAL A 1 82 ? 14.780 -7.252 -20.374 1.00 72.94 82 VAL A CA 1
ATOM 618 C C . VAL A 1 82 ? 15.501 -5.938 -20.680 1.00 72.94 82 VAL A C 1
ATOM 620 O O . VAL A 1 82 ? 16.357 -5.920 -21.568 1.00 72.94 82 VAL A O 1
ATOM 623 N N . PRO A 1 83 ? 15.200 -4.838 -19.967 1.00 75.38 83 PRO A N 1
ATOM 624 C CA . PRO A 1 83 ? 15.880 -3.571 -20.193 1.00 75.38 83 PRO A CA 1
ATOM 625 C C . PRO A 1 83 ? 17.355 -3.606 -19.746 1.00 75.38 83 PRO A C 1
ATOM 627 O O . PRO A 1 83 ? 17.739 -4.447 -18.930 1.00 75.38 83 PRO A O 1
ATOM 630 N N . PRO A 1 84 ? 18.202 -2.686 -20.248 1.00 76.44 84 PRO A N 1
ATOM 631 C CA . PRO A 1 84 ? 19.623 -2.639 -19.911 1.00 76.44 84 PRO A CA 1
ATOM 632 C C . PRO A 1 84 ? 19.878 -2.584 -18.400 1.00 76.44 84 PRO A C 1
ATOM 634 O O . PRO A 1 84 ? 19.094 -2.011 -17.644 1.00 76.44 84 PRO A O 1
ATOM 637 N N . GLY A 1 85 ? 21.033 -3.093 -17.957 1.00 73.62 85 GLY A N 1
ATOM 638 C CA . GLY A 1 85 ? 21.379 -3.168 -16.530 1.00 73.62 85 GLY A CA 1
ATOM 639 C C . GLY A 1 85 ? 21.300 -1.832 -15.777 1.00 73.62 85 GLY A C 1
ATOM 640 O O . GLY A 1 85 ? 20.942 -1.816 -14.602 1.00 73.62 85 GLY A O 1
ATOM 641 N N . ALA A 1 86 ? 21.561 -0.705 -16.449 1.00 75.31 86 ALA A N 1
ATOM 642 C CA . ALA A 1 86 ? 21.400 0.630 -15.868 1.00 75.31 86 ALA A CA 1
ATOM 643 C C . ALA A 1 86 ? 19.930 0.961 -15.543 1.00 75.31 86 ALA A C 1
ATOM 645 O O . ALA A 1 86 ? 19.634 1.489 -14.474 1.00 75.31 86 ALA A O 1
ATOM 646 N N . GLU A 1 87 ? 19.003 0.599 -16.429 1.00 82.00 87 GLU A N 1
ATOM 647 C CA . GLU A 1 87 ? 17.564 0.799 -16.237 1.00 82.00 87 GLU A CA 1
ATOM 648 C C . GLU A 1 87 ? 17.015 -0.123 -15.147 1.00 82.00 87 GLU A C 1
ATOM 650 O O . GLU A 1 87 ? 16.272 0.313 -14.265 1.00 82.00 87 GLU A O 1
ATOM 655 N N . LEU A 1 88 ? 17.449 -1.388 -15.148 1.00 82.19 88 LEU A N 1
ATOM 656 C CA . LEU A 1 88 ? 17.122 -2.340 -14.087 1.00 82.19 88 LEU A CA 1
ATOM 657 C C . LEU A 1 88 ? 17.628 -1.886 -12.718 1.00 82.19 88 LEU A C 1
ATOM 659 O O . LEU A 1 88 ? 16.924 -2.060 -11.723 1.00 82.19 88 LEU A O 1
ATOM 663 N N . ALA A 1 89 ? 18.826 -1.299 -12.646 1.00 79.31 89 ALA A N 1
ATOM 664 C CA . ALA A 1 89 ? 19.373 -0.784 -11.396 1.00 79.31 89 ALA A CA 1
ATOM 665 C C . ALA A 1 89 ? 18.485 0.322 -10.808 1.00 79.31 89 ALA A C 1
ATOM 667 O O . ALA A 1 89 ? 18.194 0.282 -9.613 1.00 79.31 89 ALA A O 1
ATOM 668 N N . ILE A 1 90 ? 17.996 1.239 -11.653 1.00 83.62 90 ILE A N 1
ATOM 669 C CA . ILE A 1 90 ? 17.069 2.305 -11.251 1.00 83.62 90 ILE A CA 1
ATOM 670 C C . ILE A 1 90 ? 15.747 1.707 -10.759 1.00 83.62 90 ILE A C 1
ATOM 672 O O . ILE A 1 90 ? 15.292 2.036 -9.665 1.00 83.62 90 ILE A O 1
ATOM 676 N N . LEU A 1 91 ? 15.141 0.789 -11.522 1.00 87.62 91 LEU A N 1
ATOM 677 C CA . LEU A 1 91 ? 13.892 0.131 -11.120 1.00 87.62 91 LEU A CA 1
ATOM 678 C C . LEU A 1 91 ? 14.039 -0.607 -9.783 1.00 87.62 91 LEU A C 1
ATOM 680 O O . LEU A 1 91 ? 13.148 -0.537 -8.935 1.00 87.62 91 LEU A O 1
ATOM 684 N N . ARG A 1 92 ? 15.174 -1.280 -9.574 1.00 84.62 92 ARG A N 1
ATOM 685 C CA . ARG A 1 92 ? 15.482 -1.999 -8.335 1.00 84.62 92 ARG A CA 1
ATOM 686 C C . ARG A 1 92 ? 15.658 -1.053 -7.156 1.00 84.62 92 ARG A C 1
ATOM 688 O O . ARG A 1 92 ? 15.128 -1.334 -6.087 1.00 84.62 92 ARG A O 1
ATOM 695 N N . GLU A 1 93 ? 16.365 0.059 -7.337 1.00 83.50 93 GLU A N 1
ATOM 696 C CA . GLU A 1 93 ? 16.517 1.063 -6.282 1.00 83.50 93 GLU A CA 1
ATOM 697 C C . GLU A 1 93 ? 15.150 1.627 -5.863 1.00 83.50 93 GLU A C 1
ATOM 699 O O . GLU A 1 93 ? 14.828 1.665 -4.675 1.00 83.50 93 GLU A O 1
ATOM 704 N N . LEU A 1 94 ? 14.310 1.997 -6.833 1.00 87.81 94 LEU A N 1
ATOM 705 C CA . LEU A 1 94 ? 12.971 2.530 -6.575 1.00 87.81 94 LEU A CA 1
ATOM 706 C C . LEU A 1 94 ? 12.074 1.501 -5.871 1.00 87.81 94 LEU A C 1
ATOM 708 O O . LEU A 1 94 ? 11.389 1.837 -4.903 1.00 87.81 94 LEU A O 1
ATOM 712 N N . ALA A 1 95 ? 12.129 0.234 -6.293 1.00 87.94 95 ALA A N 1
ATOM 713 C CA . ALA A 1 95 ? 11.394 -0.861 -5.662 1.00 87.94 95 ALA A CA 1
ATOM 714 C C . ALA A 1 95 ? 11.846 -1.132 -4.217 1.00 87.94 95 ALA A C 1
ATOM 716 O O . ALA A 1 95 ? 11.008 -1.358 -3.343 1.00 87.94 95 ALA A O 1
ATOM 717 N N . GLN A 1 96 ? 13.153 -1.078 -3.944 1.00 85.75 96 GLN A N 1
ATOM 718 C CA . GLN A 1 96 ? 13.708 -1.256 -2.597 1.00 85.75 96 GLN A CA 1
ATOM 719 C C . GLN A 1 96 ? 13.331 -0.107 -1.661 1.00 85.75 96 GLN A C 1
ATOM 721 O O . GLN A 1 96 ? 13.069 -0.330 -0.480 1.00 85.75 96 GLN A O 1
ATOM 726 N N . ARG A 1 97 ? 13.262 1.118 -2.191 1.00 86.50 97 ARG A N 1
ATOM 727 C CA . ARG A 1 97 ? 12.832 2.314 -1.450 1.00 86.50 97 ARG A CA 1
ATOM 728 C C . ARG A 1 97 ? 11.309 2.399 -1.287 1.00 86.50 97 ARG A C 1
ATOM 730 O O . ARG A 1 97 ? 10.836 3.257 -0.548 1.00 86.50 97 ARG A O 1
ATOM 737 N N . GLY A 1 98 ? 10.550 1.523 -1.953 1.00 83.44 98 GLY A N 1
ATOM 738 C CA . GLY A 1 98 ? 9.084 1.525 -1.943 1.00 83.44 98 GLY A CA 1
ATOM 739 C C . GLY A 1 98 ? 8.466 2.698 -2.711 1.00 83.44 98 GLY A C 1
ATOM 740 O O . GLY A 1 98 ? 7.293 3.014 -2.517 1.00 83.44 98 GLY A O 1
ATOM 741 N N . ASP A 1 99 ? 9.237 3.351 -3.581 1.00 89.25 99 ASP A N 1
ATOM 742 C CA . ASP A 1 99 ? 8.804 4.522 -4.339 1.00 89.25 99 ASP A CA 1
ATOM 743 C C . ASP A 1 99 ? 8.061 4.100 -5.613 1.00 89.25 99 ASP A C 1
ATOM 745 O O . ASP A 1 99 ? 8.562 4.192 -6.735 1.00 89.25 99 ASP A O 1
ATOM 749 N N . LEU A 1 100 ? 6.840 3.593 -5.426 1.00 87.56 100 LEU A N 1
ATOM 750 C CA . LEU A 1 100 ? 6.000 3.101 -6.521 1.00 87.56 100 LEU A CA 1
ATOM 751 C C . LEU A 1 100 ? 5.656 4.193 -7.540 1.00 87.56 100 LEU A C 1
ATOM 753 O O . LEU A 1 100 ? 5.492 3.897 -8.721 1.00 87.56 100 LEU A O 1
ATOM 757 N N . ARG A 1 101 ? 5.580 5.458 -7.107 1.00 89.62 101 ARG A N 1
ATOM 758 C CA . ARG A 1 101 ? 5.277 6.584 -7.995 1.00 89.62 101 ARG A CA 1
ATOM 759 C C . ARG A 1 101 ? 6.388 6.774 -9.022 1.00 89.62 101 ARG A C 1
ATOM 761 O O . ARG A 1 101 ? 6.109 6.826 -10.218 1.00 89.62 101 ARG A O 1
ATOM 768 N N . ASN A 1 102 ? 7.633 6.865 -8.561 1.00 89.94 102 ASN A N 1
ATOM 769 C CA . ASN A 1 102 ? 8.772 7.017 -9.460 1.00 89.94 102 ASN A CA 1
ATOM 770 C C . ASN A 1 102 ? 9.067 5.722 -10.226 1.00 89.94 102 ASN A C 1
ATOM 772 O O . ASN A 1 102 ? 9.480 5.785 -11.383 1.00 89.94 102 ASN A O 1
ATOM 776 N N . LEU A 1 103 ? 8.786 4.555 -9.636 1.00 91.06 103 LEU A N 1
ATOM 777 C CA . LEU A 1 103 ? 8.873 3.271 -10.332 1.00 91.06 103 LEU A CA 1
ATOM 778 C C . LEU A 1 103 ? 7.944 3.239 -11.551 1.00 91.06 103 LEU A C 1
ATOM 780 O O . LEU A 1 103 ? 8.404 2.948 -12.650 1.00 91.06 103 LEU A O 1
ATOM 784 N N . LEU A 1 104 ? 6.667 3.596 -11.392 1.00 91.31 104 LEU A N 1
ATOM 785 C CA . LEU A 1 104 ? 5.710 3.631 -12.503 1.00 91.31 104 LEU A CA 1
ATOM 786 C C . LEU A 1 104 ? 6.086 4.676 -13.564 1.00 91.31 104 LEU A C 1
ATOM 788 O O . LEU A 1 104 ? 5.984 4.397 -14.757 1.00 91.31 104 LEU A O 1
ATOM 792 N N . ALA A 1 105 ? 6.600 5.838 -13.152 1.00 90.06 105 ALA A N 1
ATOM 793 C CA . ALA A 1 105 ? 7.107 6.840 -14.090 1.00 90.06 105 ALA A CA 1
ATOM 794 C C . ALA A 1 105 ? 8.285 6.305 -14.930 1.00 90.06 105 ALA A C 1
ATOM 796 O O . ALA A 1 105 ? 8.356 6.552 -16.135 1.00 90.06 105 ALA A O 1
ATOM 797 N N . GLN A 1 106 ? 9.189 5.534 -14.316 1.00 89.44 106 GLN A N 1
ATOM 798 C CA . GLN A 1 106 ? 10.304 4.902 -15.021 1.00 89.44 106 GLN A CA 1
ATOM 799 C C . GLN A 1 106 ? 9.837 3.796 -15.976 1.00 89.44 106 GLN A C 1
ATOM 801 O O . GLN A 1 106 ? 10.367 3.669 -17.079 1.00 89.44 106 GLN A O 1
ATOM 806 N N . VAL A 1 107 ? 8.821 3.030 -15.578 1.00 91.06 107 VAL A N 1
ATOM 807 C CA . VAL A 1 107 ? 8.170 2.009 -16.412 1.00 91.06 107 VAL A CA 1
ATOM 808 C C . VAL A 1 107 ? 7.559 2.632 -17.666 1.00 91.06 107 VAL A C 1
ATOM 810 O O . VAL A 1 107 ? 7.839 2.170 -18.768 1.00 91.06 107 VAL A O 1
ATOM 813 N N . 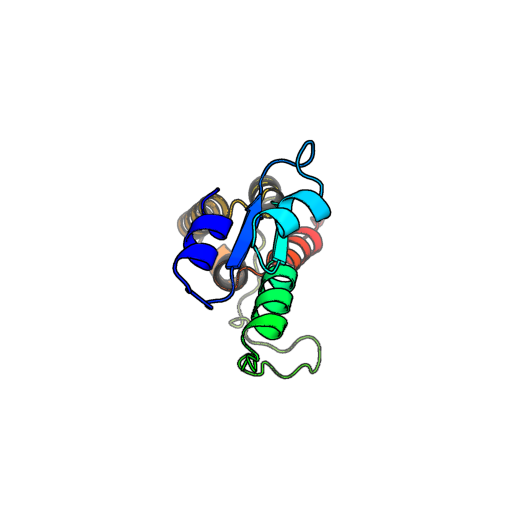GLU A 1 108 ? 6.803 3.723 -17.532 1.00 89.69 108 GLU A N 1
ATOM 814 C CA . GLU A 1 108 ? 6.269 4.447 -18.694 1.00 89.69 108 GLU A CA 1
ATOM 815 C C . GLU A 1 108 ? 7.373 4.992 -19.605 1.00 89.69 108 GLU A C 1
ATOM 817 O O . GLU A 1 108 ? 7.232 5.010 -20.828 1.00 89.69 108 GLU A O 1
ATOM 822 N N . ARG A 1 109 ? 8.479 5.468 -19.024 1.00 88.06 109 ARG A N 1
ATOM 823 C CA . ARG A 1 109 ? 9.617 5.967 -19.801 1.00 88.06 109 ARG A CA 1
ATOM 824 C C . ARG A 1 109 ? 10.260 4.854 -20.628 1.00 88.06 109 ARG A C 1
ATOM 826 O O . ARG A 1 109 ? 10.613 5.104 -21.776 1.00 88.06 109 ARG A O 1
ATOM 833 N N . LEU A 1 110 ? 10.389 3.655 -20.061 1.00 86.81 110 LEU A N 1
ATOM 834 C CA . LEU A 1 110 ? 10.904 2.474 -20.755 1.00 86.81 110 LEU A CA 1
ATOM 835 C C . LEU A 1 110 ? 9.998 2.054 -21.915 1.00 86.81 110 LEU A C 1
ATOM 837 O O . LEU A 1 110 ? 10.502 1.844 -23.013 1.00 86.81 110 LEU A O 1
ATOM 841 N N . GLU A 1 111 ? 8.681 2.015 -21.704 1.00 85.88 111 GLU A N 1
ATOM 842 C CA . GLU A 1 111 ? 7.711 1.701 -22.765 1.00 85.88 111 GLU A CA 1
ATOM 843 C C . GLU A 1 111 ? 7.757 2.708 -23.917 1.00 85.88 111 GLU A C 1
ATOM 845 O O . GLU A 1 111 ? 7.691 2.320 -25.078 1.00 85.88 111 GLU A O 1
ATOM 850 N N . ARG A 1 112 ? 7.903 4.006 -23.610 1.00 85.81 112 ARG A N 1
ATOM 851 C CA . ARG A 1 112 ? 8.039 5.049 -24.642 1.00 85.81 112 ARG A CA 1
ATOM 852 C C . ARG A 1 112 ? 9.371 4.982 -25.388 1.00 85.81 112 ARG A C 1
ATOM 854 O O . ARG A 1 112 ? 9.451 5.486 -26.504 1.00 85.81 112 ARG A O 1
ATOM 861 N N . ALA A 1 113 ? 10.417 4.451 -24.759 1.00 84.50 113 ALA A N 1
ATOM 862 C CA . ALA A 1 113 ? 11.735 4.342 -25.371 1.00 84.50 113 ALA A CA 1
ATOM 863 C C . ALA A 1 113 ? 11.818 3.156 -26.341 1.00 84.50 113 ALA A C 1
ATOM 865 O O . ALA A 1 113 ? 12.446 3.281 -27.390 1.00 84.50 113 ALA A O 1
ATOM 866 N N . ASP A 1 114 ? 11.207 2.021 -25.989 1.00 79.19 114 ASP A N 1
ATOM 867 C CA . ASP A 1 114 ? 11.203 0.815 -26.815 1.00 79.19 114 ASP A CA 1
ATOM 868 C C . ASP A 1 114 ? 10.008 -0.091 -26.466 1.00 79.19 114 ASP A C 1
ATOM 870 O O . ASP A 1 114 ? 9.876 -0.576 -25.337 1.00 79.19 114 ASP A O 1
ATOM 874 N N . GLU A 1 115 ? 9.161 -0.364 -27.460 1.00 80.06 115 GLU A N 1
ATOM 875 C CA . GLU A 1 115 ? 7.959 -1.201 -27.324 1.00 80.06 115 GLU A CA 1
ATOM 876 C C . GLU A 1 115 ? 8.285 -2.656 -26.947 1.00 80.06 115 GLU A C 1
ATOM 878 O O . GLU A 1 115 ? 7.441 -3.383 -26.426 1.00 80.06 115 GLU A O 1
ATOM 883 N N . ARG A 1 116 ? 9.531 -3.108 -27.138 1.00 81.44 116 ARG A N 1
ATOM 884 C CA . ARG A 1 116 ? 9.941 -4.471 -26.764 1.00 81.44 116 ARG A CA 1
ATOM 885 C C . ARG A 1 116 ? 9.877 -4.721 -25.259 1.00 81.44 116 ARG A C 1
ATOM 887 O O . ARG A 1 116 ? 9.742 -5.867 -24.836 1.00 81.44 116 ARG A O 1
ATOM 894 N N . TYR A 1 117 ? 9.933 -3.669 -24.442 1.00 81.94 117 TYR A N 1
ATOM 895 C CA . TYR A 1 117 ? 9.822 -3.802 -22.991 1.00 81.94 117 TYR A CA 1
ATOM 896 C C . TYR A 1 117 ? 8.375 -3.917 -22.501 1.00 81.94 117 TYR A C 1
ATOM 898 O O . TYR A 1 117 ? 8.189 -4.226 -21.325 1.00 81.94 117 TYR A O 1
ATOM 906 N N . THR A 1 118 ? 7.361 -3.738 -23.361 1.00 81.12 118 THR A N 1
ATOM 907 C CA . THR A 1 118 ? 5.941 -3.691 -22.968 1.00 81.12 118 THR A CA 1
ATOM 908 C C . THR A 1 118 ? 5.500 -4.904 -22.149 1.00 81.12 118 THR A C 1
ATOM 910 O O . THR A 1 118 ? 4.794 -4.755 -21.154 1.00 81.12 118 THR A O 1
ATOM 913 N N . THR A 1 119 ? 5.939 -6.115 -22.498 1.00 80.69 119 THR A N 1
ATOM 914 C CA . THR A 1 119 ? 5.582 -7.325 -21.737 1.00 80.69 119 THR A CA 1
ATOM 915 C C . THR A 1 119 ? 6.194 -7.321 -20.329 1.00 80.69 119 THR A C 1
ATOM 917 O O . THR A 1 119 ? 5.543 -7.710 -19.355 1.00 80.69 119 THR A O 1
ATOM 920 N N . PHE A 1 120 ? 7.440 -6.854 -20.195 1.00 85.00 120 PHE A N 1
ATOM 921 C CA . PHE A 1 120 ? 8.135 -6.739 -18.911 1.00 85.00 120 PHE A CA 1
ATOM 922 C C . PHE A 1 120 ? 7.522 -5.635 -18.037 1.00 85.00 120 PHE A C 1
ATOM 924 O O . PHE A 1 120 ? 7.216 -5.857 -16.863 1.00 85.00 120 PHE A O 1
ATOM 931 N N . THR A 1 121 ? 7.295 -4.456 -18.614 1.00 88.69 121 THR A N 1
ATOM 932 C CA . THR A 1 121 ? 6.741 -3.283 -17.932 1.00 88.69 121 THR A CA 1
ATOM 933 C C . THR A 1 121 ? 5.283 -3.484 -17.538 1.00 88.69 121 THR A C 1
ATOM 935 O O . THR A 1 121 ? 4.912 -3.096 -16.432 1.00 88.69 121 THR A O 1
ATOM 938 N N . ALA A 1 122 ? 4.481 -4.175 -18.355 1.00 85.25 122 ALA A N 1
ATOM 939 C CA . ALA A 1 122 ? 3.111 -4.550 -18.011 1.00 85.25 122 ALA A CA 1
ATOM 940 C C . ALA A 1 122 ? 3.060 -5.460 -16.776 1.00 85.25 122 ALA A C 1
ATOM 942 O O . ALA A 1 122 ? 2.252 -5.231 -15.875 1.00 85.25 122 ALA A O 1
ATOM 943 N N . ARG A 1 123 ? 3.964 -6.447 -16.676 1.00 84.12 123 ARG A N 1
ATOM 944 C CA . ARG A 1 123 ? 4.092 -7.278 -15.466 1.00 84.12 123 ARG A CA 1
ATOM 945 C C . ARG A 1 123 ? 4.507 -6.457 -14.249 1.00 84.12 123 ARG A C 1
ATOM 947 O O . ARG A 1 123 ? 3.955 -6.641 -13.167 1.00 84.12 123 ARG A O 1
ATOM 954 N N . LEU A 1 124 ? 5.472 -5.555 -14.413 1.00 87.44 124 LEU A N 1
ATOM 955 C CA . LEU A 1 124 ? 5.946 -4.707 -13.322 1.00 87.44 124 LEU A CA 1
ATOM 956 C C . LEU A 1 124 ? 4.849 -3.738 -12.839 1.00 87.44 124 LEU A C 1
ATOM 958 O O . LEU A 1 124 ? 4.700 -3.540 -11.633 1.00 87.44 124 LEU A O 1
ATOM 962 N N . ARG A 1 125 ? 4.043 -3.204 -13.766 1.00 88.25 125 ARG A N 1
ATOM 963 C CA . ARG A 1 125 ? 2.862 -2.373 -13.496 1.00 88.25 125 ARG A CA 1
ATOM 964 C C . ARG A 1 125 ? 1.790 -3.147 -12.732 1.00 88.25 125 ARG A C 1
ATOM 966 O O . ARG A 1 125 ? 1.368 -2.667 -11.686 1.00 88.25 125 ARG A O 1
ATOM 973 N N . ASP A 1 126 ? 1.413 -4.346 -13.181 1.00 86.38 126 ASP A N 1
ATOM 974 C CA . ASP A 1 126 ? 0.410 -5.177 -12.490 1.00 86.38 126 ASP A CA 1
ATOM 975 C C . ASP A 1 126 ? 0.823 -5.473 -11.037 1.00 86.38 126 ASP A C 1
ATOM 977 O O . ASP A 1 126 ? 0.026 -5.349 -10.104 1.00 86.38 126 ASP A O 1
ATOM 981 N N . LEU A 1 127 ? 2.102 -5.787 -10.812 1.00 84.00 127 LEU A N 1
ATOM 982 C CA . LEU A 1 127 ? 2.620 -5.995 -9.462 1.00 84.00 127 LEU A CA 1
ATOM 983 C C . LEU A 1 127 ? 2.608 -4.709 -8.620 1.00 84.00 127 LEU A C 1
ATOM 985 O O . LEU A 1 127 ? 2.326 -4.777 -7.421 1.00 84.00 127 LEU A O 1
ATOM 989 N N . ALA A 1 128 ? 2.909 -3.554 -9.220 1.00 85.19 128 ALA A N 1
ATOM 990 C CA . ALA A 1 128 ? 2.909 -2.254 -8.548 1.00 85.19 128 ALA A CA 1
ATOM 991 C C . ALA A 1 128 ? 1.496 -1.791 -8.166 1.00 85.19 128 ALA A C 1
ATOM 993 O O . ALA A 1 128 ? 1.291 -1.371 -7.029 1.00 85.19 128 ALA A O 1
ATOM 994 N N . GLU A 1 129 ? 0.516 -1.938 -9.059 1.00 84.44 129 GLU A N 1
ATOM 995 C CA . GLU A 1 129 ? -0.898 -1.627 -8.798 1.00 84.44 129 GLU A CA 1
ATOM 996 C C . GLU A 1 129 ? -1.476 -2.487 -7.669 1.00 84.44 129 GLU A C 1
ATOM 998 O O . GLU A 1 129 ? -2.275 -2.021 -6.857 1.00 84.44 129 GLU A O 1
ATOM 1003 N N . ARG A 1 130 ? -1.016 -3.738 -7.563 1.00 83.50 130 ARG A N 1
ATOM 1004 C CA . ARG A 1 130 ? -1.373 -4.661 -6.476 1.00 83.50 130 ARG A CA 1
ATOM 1005 C C . ARG A 1 130 ? -0.496 -4.503 -5.228 1.00 83.50 130 ARG A C 1
ATOM 1007 O O . ARG A 1 130 ? -0.607 -5.321 -4.313 1.00 83.50 130 ARG A O 1
ATOM 1014 N N . PHE A 1 131 ? 0.393 -3.507 -5.192 1.00 84.06 131 PHE A N 1
ATOM 1015 C CA . PHE A 1 131 ? 1.332 -3.234 -4.097 1.00 84.06 131 PHE A CA 1
ATOM 1016 C C . PHE A 1 131 ? 2.195 -4.452 -3.691 1.00 84.06 131 PHE A C 1
ATOM 1018 O O . PHE A 1 131 ? 2.611 -4.596 -2.540 1.00 84.06 131 PHE A O 1
ATOM 1025 N N . GLN A 1 132 ? 2.516 -5.345 -4.637 1.00 85.31 132 GLN A N 1
ATOM 1026 C CA . GLN A 1 132 ? 3.260 -6.589 -4.391 1.00 85.31 132 GLN A CA 1
ATOM 1027 C C . GLN A 1 132 ? 4.783 -6.371 -4.387 1.00 85.31 132 GLN A C 1
ATOM 1029 O O . GLN A 1 132 ? 5.520 -7.051 -5.101 1.00 85.31 132 GLN A O 1
ATOM 1034 N N . LEU A 1 133 ? 5.275 -5.459 -3.538 1.00 83.19 133 LEU A N 1
ATOM 1035 C CA . LEU A 1 133 ? 6.693 -5.058 -3.445 1.00 83.19 133 LEU A CA 1
ATOM 1036 C C . LEU A 1 133 ? 7.672 -6.236 -3.316 1.00 83.19 133 LEU A C 1
ATOM 1038 O O . LEU A 1 133 ? 8.755 -6.209 -3.898 1.00 83.19 133 LEU A O 1
ATOM 1042 N N . LYS A 1 134 ? 7.298 -7.294 -2.585 1.00 81.38 134 LYS A N 1
ATOM 1043 C CA . LYS A 1 134 ? 8.127 -8.502 -2.460 1.00 81.38 134 LYS A CA 1
ATOM 1044 C C . LYS A 1 134 ? 8.359 -9.163 -3.824 1.00 81.38 134 LYS A C 1
ATOM 1046 O O . LYS A 1 134 ? 9.501 -9.412 -4.192 1.00 81.38 134 LYS A O 1
ATOM 1051 N N . LYS A 1 135 ? 7.289 -9.363 -4.597 1.00 80.50 135 LYS A N 1
ATOM 1052 C CA . LYS A 1 135 ? 7.361 -9.965 -5.934 1.00 80.50 135 LYS A CA 1
ATOM 1053 C C . LYS A 1 135 ? 8.016 -9.049 -6.960 1.00 80.50 135 LYS A C 1
ATOM 1055 O O . LYS A 1 135 ? 8.679 -9.544 -7.857 1.00 80.50 135 LYS A O 1
ATOM 1060 N N . ILE A 1 136 ? 7.860 -7.730 -6.824 1.00 84.38 136 ILE A N 1
ATOM 1061 C CA . ILE A 1 136 ? 8.586 -6.750 -7.647 1.00 84.38 136 ILE A CA 1
ATOM 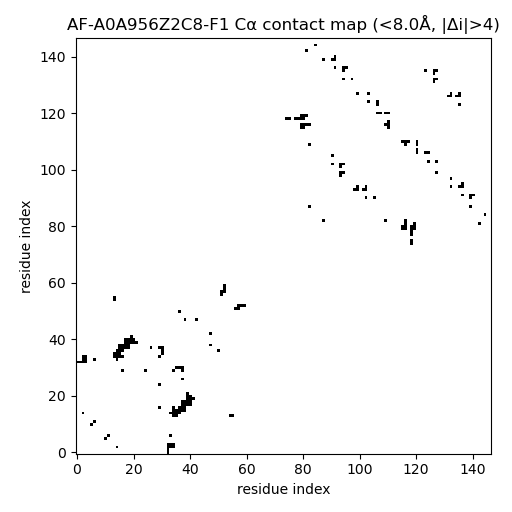1062 C C . ILE A 1 136 ? 10.092 -6.935 -7.460 1.00 84.38 136 ILE A C 1
ATOM 1064 O O . ILE A 1 136 ? 10.824 -7.074 -8.434 1.00 84.38 136 ILE A O 1
ATOM 1068 N N . ASN A 1 137 ? 10.554 -6.984 -6.209 1.00 83.69 137 ASN A N 1
ATOM 1069 C CA . ASN A 1 137 ? 11.970 -7.179 -5.913 1.00 83.69 137 ASN A CA 1
ATOM 1070 C C . ASN A 1 137 ? 12.472 -8.562 -6.356 1.00 83.69 137 ASN A C 1
ATOM 1072 O O . ASN A 1 137 ? 13.574 -8.651 -6.884 1.00 83.69 137 ASN A O 1
ATOM 1076 N N . GLU A 1 138 ? 11.672 -9.622 -6.196 1.00 80.38 138 GLU A N 1
ATOM 1077 C CA . GLU A 1 138 ? 11.994 -10.964 -6.709 1.00 80.38 138 GLU A CA 1
ATOM 1078 C C . GLU A 1 138 ? 12.106 -10.979 -8.237 1.00 80.38 138 GLU A C 1
ATOM 1080 O O . GLU A 1 138 ? 13.074 -11.521 -8.766 1.00 80.38 138 GLU A O 1
ATOM 1085 N N . LEU A 1 139 ? 11.166 -10.340 -8.944 1.00 81.44 139 LEU A N 1
ATOM 1086 C CA . LEU A 1 139 ? 11.202 -10.204 -10.397 1.00 81.44 139 LEU A CA 1
ATOM 1087 C C . LEU A 1 139 ? 12.486 -9.491 -10.821 1.00 81.44 139 LEU A C 1
ATOM 1089 O O . LEU A 1 139 ? 13.232 -10.041 -11.616 1.00 81.44 139 LEU A O 1
ATOM 1093 N N . LEU A 1 140 ? 12.782 -8.324 -10.239 1.00 84.25 140 LEU A N 1
ATOM 1094 C CA . LEU A 1 140 ? 13.966 -7.519 -10.563 1.00 84.25 140 LEU A CA 1
ATOM 1095 C C . LEU A 1 140 ? 15.293 -8.181 -10.152 1.00 84.25 140 LEU A C 1
ATOM 1097 O O . LEU A 1 140 ? 16.323 -7.902 -10.762 1.00 84.25 140 LEU A O 1
ATOM 1101 N N . ALA A 1 141 ? 15.293 -9.051 -9.139 1.00 76.75 141 ALA A N 1
ATOM 1102 C CA . ALA A 1 141 ? 16.463 -9.835 -8.742 1.00 76.75 141 ALA A CA 1
ATOM 1103 C C . ALA A 1 141 ? 16.678 -11.066 -9.642 1.00 76.75 141 ALA A C 1
ATOM 1105 O O . ALA A 1 141 ? 17.820 -11.419 -9.947 1.00 76.75 141 ALA A O 1
ATOM 1106 N N . GLY A 1 142 ? 15.587 -11.699 -10.084 1.00 66.56 142 GLY A N 1
ATOM 1107 C CA . GLY A 1 142 ? 15.600 -12.885 -10.939 1.00 66.56 142 GLY A CA 1
ATOM 1108 C C . GLY A 1 142 ? 16.112 -12.620 -12.354 1.00 66.56 142 GLY A C 1
ATOM 1109 O O . GLY A 1 142 ? 16.597 -13.544 -12.997 1.00 66.56 142 GLY A O 1
ATOM 1110 N N . VAL A 1 143 ? 16.085 -11.365 -12.819 1.00 64.19 143 VAL A N 1
ATOM 1111 C CA . VAL A 1 143 ? 16.594 -10.972 -14.146 1.00 64.19 143 VAL A CA 1
ATOM 1112 C C . VAL A 1 143 ? 18.102 -10.691 -14.186 1.00 64.19 143 VAL A C 1
ATOM 1114 O O . VAL A 1 143 ? 18.570 -9.897 -14.998 1.00 64.19 143 VAL A O 1
ATOM 1117 N N . SER A 1 144 ? 18.875 -11.313 -13.292 1.00 45.00 144 SER A N 1
ATOM 1118 C CA . SER A 1 144 ? 20.331 -11.142 -13.250 1.00 45.00 144 SER A CA 1
ATOM 1119 C C . SER A 1 144 ? 20.956 -11.374 -14.633 1.00 45.00 144 SER A C 1
ATOM 1121 O O . SER A 1 144 ? 20.717 -12.402 -15.264 1.00 45.00 144 SER A O 1
ATOM 1123 N N . SER A 1 145 ? 21.721 -10.376 -15.087 1.00 37.28 145 SER A N 1
ATOM 1124 C CA . SER A 1 145 ? 22.339 -10.260 -16.409 1.00 37.28 145 SER A CA 1
ATOM 1125 C C . SER A 1 145 ? 22.940 -11.577 -16.920 1.00 37.28 145 SER A C 1
ATOM 1127 O O . SER A 1 145 ? 23.748 -12.167 -16.196 1.00 37.28 145 SER A O 1
ATOM 1129 N N . PRO A 1 146 ? 22.678 -12.014 -18.168 1.00 36.28 146 PRO A N 1
ATOM 1130 C CA . PRO A 1 146 ? 23.673 -12.824 -18.849 1.00 36.28 146 PRO A CA 1
ATOM 1131 C C . PRO A 1 146 ? 24.905 -11.931 -19.073 1.00 36.28 146 PRO A C 1
ATOM 1133 O O . PRO A 1 146 ? 24.774 -10.750 -19.407 1.00 36.28 146 PRO A O 1
ATOM 1136 N N . SER A 1 147 ? 26.080 -12.479 -18.758 1.00 33.00 147 SER A N 1
ATOM 1137 C CA . SER A 1 147 ? 27.385 -11.853 -19.018 1.00 33.00 147 SER A CA 1
ATOM 1138 C C . SER A 1 147 ? 27.607 -11.568 -20.498 1.00 33.00 147 SER A C 1
ATOM 1140 O O . SER A 1 147 ? 27.029 -12.305 -21.328 1.00 33.00 147 SER A O 1
#